Protein AF-A0A8J5CL96-F1 (afdb_monomer_lite)

Secondary structure (DSSP, 8-state):
------HHHHHHHHHHHHHHH-TT----SHHHHHHHHHHTT---GGGSPPPHHHHHHHHHHHHHHHHHHHTTTSSS--PPPPP-

Radius of gyration: 15.95 Å; chains: 1; bounding box: 32×26×48 Å

pLDDT: mean 90.33, std 10.58, range [42.25, 98.06]

Organism: Chionoecetes opilio (NCBI:txid41210)

Foldseek 3Di:
DLPPCDPVNLQVLQQVQLCVLPVPDPDSHQVVSQCCCVPPVVDDPVSGGDHSVVSSVVVSVVSLVVQVVVCVPPDPDDGDDDDD

Sequence (84 aa):
MPSDVSEESMSLLERFVVLMYDRTSDTMEVNDARKQLFAHKSRALENIPPTQAALQQHIKRASLQGNYWNQTLVLNPELPIPSD

Structure (mmCIF, N/CA/C/O backbone):
data_AF-A0A8J5CL96-F1
#
_entry.id   AF-A0A8J5CL96-F1
#
loop_
_atom_site.group_PDB
_atom_site.id
_atom_site.type_symbol
_atom_site.label_atom_id
_atom_site.label_alt_id
_atom_site.label_comp_id
_atom_site.label_asym_id
_atom_site.label_entity_id
_atom_site.label_seq_id
_atom_site.pdbx_PDB_ins_code
_atom_site.Cartn_x
_atom_site.Cartn_y
_atom_site.Cartn_z
_atom_site.occupancy
_atom_site.B_iso_or_equiv
_atom_site.auth_seq_id
_atom_site.auth_comp_id
_atom_site.auth_asym_id
_atom_site.auth_atom_id
_atom_site.pdbx_PDB_model_num
ATOM 1 N N . MET A 1 1 ? 14.770 -4.438 -11.934 1.00 42.25 1 MET A N 1
ATOM 2 C CA . MET A 1 1 ? 14.635 -5.053 -10.594 1.00 42.25 1 MET A CA 1
ATOM 3 C C . MET A 1 1 ? 13.444 -4.408 -9.913 1.00 42.25 1 MET A C 1
ATOM 5 O O . MET A 1 1 ? 13.294 -3.208 -10.136 1.00 42.25 1 MET A O 1
ATOM 9 N N . PRO A 1 2 ? 12.600 -5.102 -9.124 1.00 50.41 2 PRO A N 1
ATOM 10 C CA . PRO A 1 2 ? 11.808 -4.363 -8.157 1.00 50.41 2 PRO A CA 1
ATOM 11 C C . PRO A 1 2 ? 12.850 -3.727 -7.239 1.00 50.41 2 PRO A C 1
ATOM 13 O O . PRO A 1 2 ? 13.539 -4.420 -6.501 1.00 50.41 2 PRO A O 1
ATOM 16 N N . SER A 1 3 ? 13.109 -2.435 -7.420 1.00 56.62 3 SER A N 1
ATOM 17 C CA . SER A 1 3 ? 13.912 -1.687 -6.467 1.00 56.62 3 SER A CA 1
ATOM 18 C C . SER A 1 3 ? 13.206 -1.867 -5.137 1.00 56.62 3 SER A C 1
ATOM 20 O O . SER A 1 3 ? 12.026 -1.504 -5.051 1.00 56.62 3 SER A O 1
ATOM 22 N N . ASP A 1 4 ? 13.875 -2.491 -4.169 1.00 70.50 4 ASP A N 1
ATOM 23 C CA . ASP A 1 4 ? 13.366 -2.604 -2.810 1.00 70.50 4 ASP A CA 1
ATOM 24 C C . ASP A 1 4 ? 12.790 -1.245 -2.421 1.00 70.50 4 ASP A C 1
ATOM 26 O O . ASP A 1 4 ? 13.463 -0.213 -2.513 1.00 70.50 4 ASP A O 1
ATOM 30 N N . VAL A 1 5 ? 11.487 -1.226 -2.137 1.00 78.06 5 VAL A N 1
ATOM 31 C CA . VAL A 1 5 ? 10.798 -0.001 -1.740 1.00 78.06 5 VAL A CA 1
ATOM 32 C C . VAL A 1 5 ? 11.514 0.467 -0.487 1.00 78.06 5 VAL A C 1
ATOM 34 O O . VAL A 1 5 ? 11.545 -0.272 0.496 1.00 78.06 5 VAL A O 1
ATOM 37 N N . SER A 1 6 ? 12.130 1.650 -0.538 1.00 89.69 6 SER A N 1
ATOM 38 C CA . SER A 1 6 ? 12.872 2.149 0.617 1.00 89.69 6 SER A CA 1
ATOM 39 C C . SER A 1 6 ? 11.949 2.212 1.830 1.00 89.69 6 SER A C 1
ATOM 41 O O . SER A 1 6 ? 10.753 2.479 1.691 1.00 89.69 6 SER A O 1
ATOM 43 N N . GLU A 1 7 ? 12.494 1.994 3.024 1.00 88.94 7 GLU A N 1
ATOM 44 C CA . GLU A 1 7 ? 11.711 2.076 4.264 1.00 88.94 7 GLU A CA 1
ATOM 45 C C . GLU A 1 7 ? 11.007 3.437 4.397 1.00 88.94 7 GLU A C 1
ATOM 47 O O . GLU A 1 7 ? 9.851 3.507 4.810 1.00 88.94 7 GLU A O 1
ATOM 52 N N . GLU A 1 8 ? 11.658 4.511 3.941 1.00 92.81 8 GLU A N 1
ATOM 53 C CA . GLU A 1 8 ? 11.066 5.849 3.856 1.00 92.81 8 GLU A CA 1
ATOM 54 C C . GLU A 1 8 ? 9.848 5.886 2.918 1.00 92.81 8 GLU A C 1
ATOM 56 O O . GLU A 1 8 ? 8.781 6.367 3.303 1.00 92.81 8 GLU A O 1
ATOM 61 N N . SER A 1 9 ? 9.968 5.325 1.708 1.00 92.69 9 SER A N 1
ATOM 62 C CA . SER A 1 9 ? 8.851 5.242 0.759 1.00 92.69 9 SER A CA 1
ATOM 63 C C . SER A 1 9 ? 7.712 4.397 1.321 1.00 92.69 9 SER A C 1
ATOM 65 O O . SER A 1 9 ? 6.546 4.755 1.166 1.00 92.69 9 SER A O 1
ATOM 67 N N . MET A 1 10 ? 8.035 3.295 2.002 1.00 92.75 10 MET A N 1
ATOM 68 C CA . MET A 1 10 ? 7.048 2.436 2.646 1.00 92.75 10 MET A CA 1
ATOM 69 C C . MET A 1 10 ? 6.283 3.202 3.730 1.00 92.75 10 MET A C 1
ATOM 71 O O . MET A 1 10 ? 5.058 3.180 3.719 1.00 92.75 10 MET A O 1
ATOM 75 N N . SER A 1 11 ? 6.977 3.943 4.597 1.00 94.75 11 SER A N 1
ATOM 76 C CA . SER A 1 11 ? 6.358 4.768 5.644 1.00 94.75 11 SER A CA 1
ATOM 77 C C . SER A 1 11 ? 5.410 5.830 5.069 1.00 94.75 11 SER A C 1
ATOM 79 O O . SER A 1 11 ? 4.272 5.984 5.523 1.00 94.75 11 SER A O 1
ATOM 81 N N . LEU A 1 12 ? 5.824 6.511 3.995 1.00 96.50 12 LEU A N 1
ATOM 82 C CA . LEU A 1 12 ? 4.976 7.480 3.294 1.00 96.50 12 LEU A CA 1
ATOM 83 C C . LEU A 1 12 ? 3.736 6.823 2.668 1.00 96.50 12 LEU A C 1
ATOM 85 O O . LEU A 1 12 ? 2.635 7.375 2.743 1.00 96.50 12 LEU A O 1
ATOM 89 N N . LEU A 1 13 ? 3.898 5.640 2.073 1.00 96.56 13 LEU A N 1
ATOM 9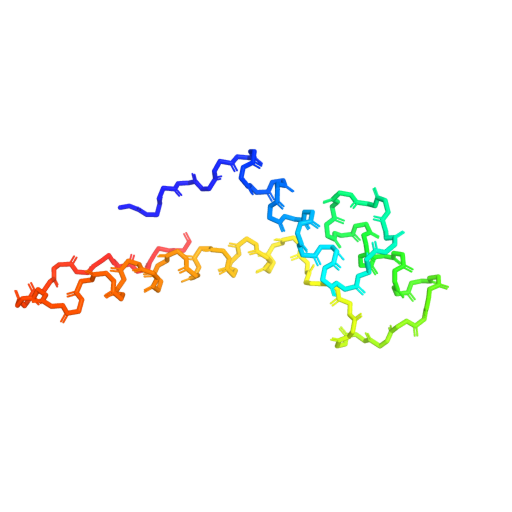0 C CA . LEU A 1 13 ? 2.800 4.875 1.482 1.00 96.56 13 LEU A CA 1
ATOM 91 C C . LEU A 1 13 ? 1.838 4.335 2.548 1.00 96.56 13 LEU A C 1
ATOM 93 O O . LEU A 1 13 ? 0.626 4.378 2.335 1.00 96.56 13 LEU A O 1
ATOM 97 N N . GLU A 1 14 ? 2.338 3.885 3.701 1.00 97.06 14 GLU A N 1
ATOM 98 C CA . GLU A 1 14 ? 1.498 3.510 4.844 1.00 97.06 14 GLU A CA 1
ATOM 99 C C . GLU A 1 14 ? 0.646 4.693 5.296 1.00 97.06 14 GLU A C 1
ATOM 101 O O . GLU A 1 14 ? -0.583 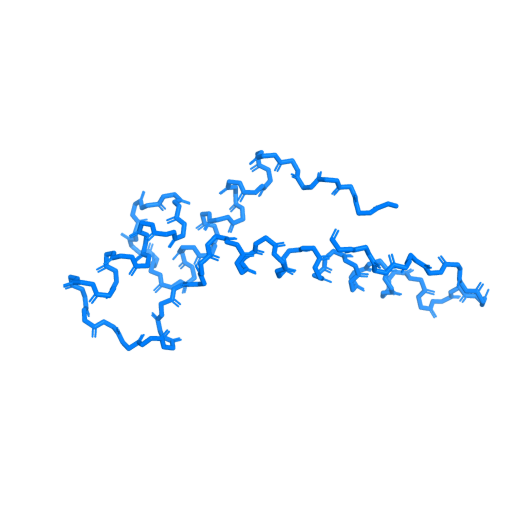4.580 5.352 1.00 97.06 14 GLU A O 1
ATOM 106 N N . ARG A 1 15 ? 1.269 5.859 5.505 1.00 97.69 15 ARG A N 1
ATOM 107 C CA . ARG A 1 15 ? 0.554 7.074 5.902 1.00 97.69 15 ARG A CA 1
ATOM 108 C C . ARG A 1 15 ? -0.504 7.478 4.879 1.00 97.69 15 ARG A C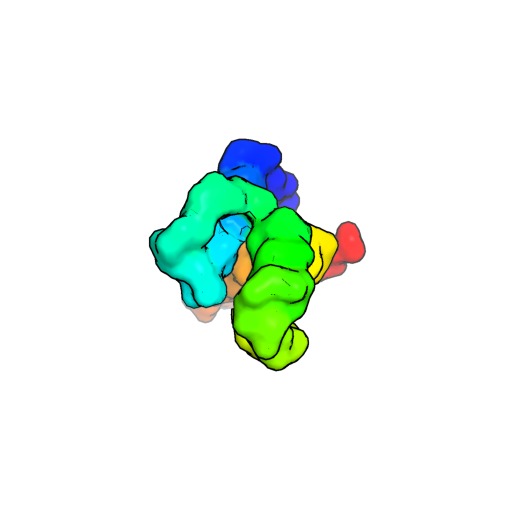 1
ATOM 110 O O . ARG A 1 15 ? -1.625 7.829 5.254 1.00 97.69 15 ARG A O 1
ATOM 117 N N . PHE A 1 16 ? -0.176 7.407 3.592 1.00 97.94 16 PHE A N 1
ATOM 118 C CA . PHE A 1 16 ? -1.133 7.665 2.520 1.00 97.94 16 PHE A CA 1
ATOM 119 C C . PHE A 1 16 ? -2.347 6.730 2.616 1.00 97.94 16 PHE A C 1
ATOM 121 O O . PHE A 1 16 ? -3.488 7.197 2.588 1.00 97.94 16 PHE A O 1
ATOM 128 N N . VAL A 1 17 ? -2.122 5.425 2.795 1.00 97.81 17 VAL A N 1
ATOM 129 C CA . VAL A 1 17 ? -3.200 4.436 2.921 1.00 97.81 17 VAL A CA 1
ATOM 130 C C . VAL A 1 17 ? -4.043 4.683 4.165 1.00 97.81 17 VAL A C 1
ATOM 132 O O . VAL A 1 17 ? -5.266 4.656 4.059 1.00 97.81 17 VAL A O 1
ATOM 135 N N . VAL A 1 18 ? -3.441 4.991 5.317 1.00 98.06 18 VAL A N 1
ATOM 136 C CA . VAL A 1 18 ? -4.188 5.373 6.527 1.00 98.06 18 VAL A CA 1
ATOM 137 C C . VAL A 1 18 ? -5.170 6.507 6.223 1.00 98.06 18 VAL A C 1
ATOM 139 O O . VAL A 1 18 ? -6.363 6.385 6.506 1.00 98.06 18 VAL A O 1
ATOM 142 N N . LEU A 1 19 ? -4.692 7.579 5.588 1.00 97.94 19 LEU A N 1
ATOM 143 C CA . LEU A 1 19 ? -5.502 8.757 5.276 1.00 97.94 19 LEU A CA 1
ATOM 144 C C . LEU A 1 19 ? -6.616 8.485 4.256 1.00 97.94 19 LEU A C 1
ATOM 146 O O . LEU A 1 19 ? -7.636 9.177 4.281 1.00 97.94 19 LEU A O 1
ATOM 150 N N . MET A 1 20 ? -6.472 7.476 3.389 1.00 97.19 20 MET A N 1
ATOM 151 C CA . MET A 1 20 ? -7.560 7.058 2.495 1.00 97.19 20 MET A CA 1
ATOM 152 C C . MET A 1 20 ? -8.756 6.487 3.264 1.00 97.19 20 MET A C 1
ATOM 154 O O . MET A 1 20 ? -9.899 6.730 2.879 1.00 97.19 20 MET A O 1
ATOM 158 N N . TYR A 1 21 ? -8.507 5.747 4.347 1.00 96.12 21 TYR A N 1
ATOM 159 C CA . TYR A 1 21 ? -9.566 5.144 5.158 1.00 96.12 21 TYR A CA 1
ATOM 160 C C . TYR A 1 21 ? -10.042 6.086 6.268 1.00 96.12 21 TYR A C 1
ATOM 162 O O . TYR A 1 21 ? -11.228 6.098 6.604 1.00 96.12 21 TYR A O 1
ATOM 170 N N . ASP A 1 22 ? -9.157 6.901 6.835 1.00 95.75 22 ASP A N 1
ATOM 171 C CA . ASP A 1 22 ? -9.478 7.806 7.932 1.00 95.75 22 ASP A CA 1
ATOM 172 C C . ASP A 1 22 ? -8.655 9.097 7.853 1.00 95.75 22 ASP A C 1
ATOM 174 O O . ASP A 1 22 ? -7.561 9.205 8.404 1.00 95.75 22 ASP A O 1
ATOM 178 N N . ARG A 1 23 ? -9.209 10.110 7.173 1.00 96.06 23 ARG A N 1
ATOM 179 C CA . ARG A 1 23 ? -8.552 11.414 6.957 1.00 96.06 23 ARG A CA 1
ATOM 180 C C . ARG A 1 23 ? -8.225 12.171 8.243 1.00 96.06 23 ARG A C 1
ATOM 182 O O . ARG A 1 23 ? -7.393 13.068 8.209 1.00 96.06 23 ARG A O 1
ATOM 189 N N . THR A 1 24 ? -8.893 11.843 9.347 1.00 95.56 24 THR A N 1
ATOM 190 C CA . THR A 1 24 ? -8.660 12.461 10.659 1.00 95.56 24 THR A CA 1
ATOM 191 C C . THR A 1 24 ? -7.750 11.614 11.546 1.00 95.56 24 THR A C 1
ATOM 193 O O . THR A 1 24 ? -7.667 11.878 12.739 1.00 95.56 24 THR A O 1
ATOM 196 N N . SER A 1 25 ? -7.160 10.535 11.024 1.00 95.44 25 SER A N 1
ATOM 197 C CA . SER A 1 25 ? -6.262 9.692 11.807 1.00 95.44 25 SER A CA 1
ATOM 198 C C . SER A 1 25 ? -4.888 10.340 11.931 1.00 95.44 25 SER A C 1
ATOM 200 O O . SER A 1 25 ? -4.298 10.759 10.931 1.00 95.44 25 SER A O 1
ATOM 202 N N . ASP A 1 26 ? -4.344 10.322 13.143 1.00 95.38 26 ASP A N 1
ATOM 203 C CA . ASP A 1 26 ? -2.958 10.705 13.430 1.00 95.38 26 ASP A CA 1
ATOM 204 C C . ASP A 1 26 ? -1.989 9.517 13.322 1.00 95.38 26 ASP A C 1
ATOM 206 O O . ASP A 1 26 ? -0.784 9.671 13.502 1.00 95.38 26 ASP A O 1
ATOM 210 N N . THR A 1 27 ? -2.497 8.317 13.020 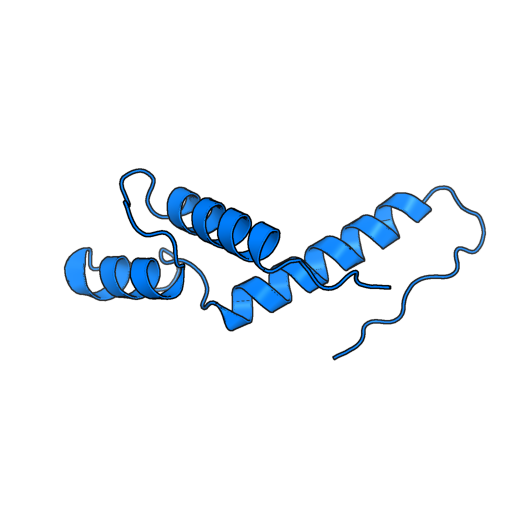1.00 96.44 27 THR A N 1
ATOM 211 C CA . THR A 1 27 ? -1.651 7.126 12.882 1.00 96.44 27 THR A CA 1
ATOM 212 C C . THR A 1 27 ? -0.808 7.184 11.608 1.00 96.44 27 THR A C 1
ATOM 214 O O . THR A 1 27 ? -1.252 7.652 10.553 1.00 96.44 27 THR A O 1
ATOM 217 N N . MET A 1 28 ? 0.428 6.702 11.719 1.00 96.31 28 MET A N 1
ATOM 218 C CA . MET A 1 28 ? 1.344 6.565 10.586 1.00 96.31 28 MET A CA 1
ATOM 219 C C . MET A 1 28 ? 1.291 5.164 9.974 1.00 96.31 28 MET A C 1
ATOM 221 O O . MET A 1 28 ? 1.496 5.022 8.774 1.00 96.31 28 MET A O 1
ATOM 225 N N . GLU A 1 29 ? 0.959 4.156 10.783 1.00 97.25 29 GLU A N 1
ATOM 226 C CA . GLU A 1 29 ? 1.028 2.746 10.407 1.00 97.25 29 GLU A CA 1
ATOM 227 C C . GLU A 1 29 ? -0.353 2.154 10.111 1.00 97.25 29 GLU A C 1
ATOM 229 O O . GLU A 1 29 ? -1.335 2.385 10.831 1.00 97.25 29 GLU A O 1
ATOM 234 N N . VAL A 1 30 ? -0.437 1.317 9.074 1.00 97.62 30 VAL A N 1
ATOM 235 C CA . VAL A 1 30 ? -1.725 0.744 8.644 1.00 97.62 30 VAL A CA 1
ATOM 236 C C . VAL A 1 30 ? -2.308 -0.248 9.645 1.00 97.62 30 VAL A C 1
ATOM 238 O O . VAL A 1 30 ? -3.530 -0.340 9.769 1.00 97.62 30 VAL A O 1
ATOM 241 N N . ASN A 1 31 ? -1.468 -0.968 10.392 1.00 97.88 31 ASN A N 1
ATOM 242 C CA . ASN A 1 31 ? -1.930 -1.925 11.400 1.00 97.88 31 ASN A CA 1
ATOM 243 C C . ASN A 1 31 ? -2.579 -1.212 12.598 1.00 97.88 31 ASN A C 1
ATOM 245 O O . ASN A 1 31 ? -3.626 -1.656 13.081 1.00 97.88 31 ASN A O 1
ATOM 249 N N . ASP A 1 32 ? -2.015 -0.081 13.026 1.00 97.56 32 ASP A N 1
ATOM 250 C CA . ASP A 1 32 ? -2.582 0.745 14.092 1.00 97.56 32 ASP A CA 1
ATOM 251 C C . ASP A 1 32 ? -3.904 1.378 13.664 1.00 97.56 32 ASP A C 1
ATOM 253 O O . ASP A 1 32 ? -4.904 1.265 14.383 1.00 97.56 32 ASP A O 1
ATOM 257 N N . ALA A 1 33 ? -3.960 1.949 12.456 1.00 97.38 33 ALA A N 1
ATOM 258 C CA . ALA A 1 33 ? -5.209 2.438 11.876 1.00 97.38 33 ALA A CA 1
ATOM 259 C C . ALA A 1 33 ? -6.265 1.329 11.801 1.00 97.38 33 ALA A C 1
ATOM 261 O O . ALA A 1 33 ? -7.416 1.530 12.194 1.00 97.38 33 ALA A O 1
ATOM 262 N N . ARG A 1 34 ? -5.879 0.130 11.343 1.00 97.06 34 ARG A N 1
ATOM 263 C CA . ARG A 1 34 ? -6.771 -1.032 11.244 1.00 97.06 34 ARG A CA 1
ATOM 264 C C . ARG A 1 34 ? -7.344 -1.405 12.610 1.00 97.06 34 ARG A C 1
ATOM 266 O O . ARG A 1 34 ? -8.556 -1.581 12.727 1.00 97.06 34 ARG A O 1
ATOM 273 N N . LYS A 1 35 ? -6.503 -1.471 13.647 1.00 95.81 35 LYS A N 1
ATOM 274 C CA . LYS A 1 35 ? -6.921 -1.749 15.029 1.00 95.81 35 LYS A CA 1
ATOM 275 C C . LYS A 1 35 ? -7.877 -0.679 15.555 1.00 95.81 35 LYS A C 1
ATOM 277 O O . LYS A 1 35 ? -8.909 -1.023 16.127 1.00 95.81 35 LYS A O 1
ATOM 282 N N . GLN A 1 36 ? -7.569 0.603 15.360 1.00 95.75 36 GLN A N 1
ATOM 283 C CA . GLN A 1 36 ? -8.428 1.701 15.812 1.00 95.75 36 GLN A CA 1
ATOM 284 C C . GLN A 1 36 ? -9.791 1.686 15.113 1.00 95.75 36 GLN A C 1
ATOM 286 O O . GLN A 1 36 ? -10.826 1.755 15.776 1.00 95.75 36 GLN A O 1
ATOM 291 N N . LEU A 1 37 ? -9.802 1.548 13.787 1.00 96.00 37 LEU A N 1
ATOM 292 C CA . LEU A 1 37 ? -11.027 1.567 12.992 1.00 96.00 37 LEU A CA 1
ATOM 293 C C . LEU A 1 37 ? -11.933 0.370 13.294 1.00 96.00 37 LEU A C 1
ATOM 295 O O . LEU A 1 37 ? -13.152 0.531 13.354 1.00 96.00 37 LEU A O 1
ATOM 299 N N . PHE A 1 38 ? -11.339 -0.800 13.525 1.00 94.88 38 PHE A N 1
ATOM 300 C CA . PHE A 1 38 ? -12.072 -1.999 13.908 1.00 94.88 38 PHE A CA 1
ATOM 301 C C . PHE A 1 38 ? -12.609 -1.906 15.343 1.00 94.88 38 PHE A C 1
ATOM 303 O O . PHE A 1 38 ? -13.806 -2.058 15.560 1.00 94.88 38 PHE A O 1
ATOM 310 N N . ALA A 1 39 ? -11.744 -1.621 16.322 1.00 93.25 39 ALA A N 1
ATOM 311 C CA . ALA A 1 39 ? -12.099 -1.731 17.738 1.00 93.25 39 ALA A CA 1
ATOM 312 C C . ALA A 1 39 ? -12.857 -0.517 18.299 1.00 93.25 39 ALA A C 1
ATOM 314 O O . ALA A 1 39 ? -13.676 -0.683 19.196 1.00 93.25 39 ALA A O 1
ATOM 315 N N . HIS A 1 40 ? -12.585 0.696 17.805 1.00 89.81 40 HIS A N 1
ATOM 316 C CA . HIS A 1 40 ? -13.131 1.934 18.387 1.00 89.81 40 HIS A CA 1
ATOM 317 C C . HIS A 1 40 ? -14.185 2.599 17.504 1.00 89.81 40 HIS A C 1
ATOM 319 O O . HIS A 1 40 ? -15.080 3.265 18.014 1.00 89.81 40 HIS A O 1
ATOM 325 N N . LYS A 1 41 ? -14.079 2.443 16.179 1.00 89.75 41 LYS A N 1
ATOM 326 C CA . LYS A 1 41 ? -15.024 3.035 15.218 1.00 89.75 41 LYS A CA 1
ATOM 327 C C . LYS A 1 41 ? -16.004 2.010 14.630 1.00 89.75 41 LYS A C 1
ATOM 329 O O . LYS A 1 41 ? -16.804 2.389 13.778 1.00 89.75 41 LYS A O 1
ATOM 334 N N . SER A 1 42 ? -15.938 0.744 15.066 1.00 90.44 42 SER A N 1
ATOM 335 C CA . SER A 1 42 ? -16.809 -0.372 14.654 1.00 90.44 42 SER A CA 1
ATOM 336 C C . SER A 1 42 ? -17.026 -0.464 13.141 1.00 90.44 42 SER A C 1
ATOM 338 O O . SER A 1 42 ? -18.131 -0.739 12.671 1.00 90.44 42 SER A O 1
ATOM 340 N N . ARG A 1 43 ? -15.977 -0.187 12.356 1.00 91.50 43 ARG A N 1
ATOM 341 C CA . ARG A 1 43 ? -16.062 -0.258 10.897 1.00 91.50 43 ARG A CA 1
ATOM 342 C C . ARG A 1 43 ? -16.073 -1.707 10.427 1.00 91.50 43 ARG A C 1
ATOM 344 O O . ARG A 1 43 ? -15.357 -2.551 10.963 1.00 91.50 43 ARG A O 1
ATOM 351 N N . ALA A 1 44 ? -16.854 -1.963 9.380 1.00 93.00 44 ALA A N 1
ATOM 352 C CA . ALA A 1 44 ? -16.864 -3.248 8.695 1.00 93.00 44 ALA A CA 1
ATOM 353 C C . ALA A 1 44 ? -15.480 -3.569 8.089 1.00 93.00 44 ALA A C 1
ATOM 355 O O . ALA A 1 44 ? -14.698 -2.658 7.800 1.00 93.00 44 ALA A O 1
ATOM 356 N N . LEU A 1 45 ? -15.166 -4.857 7.912 1.00 90.19 45 LEU A N 1
ATOM 357 C CA . LEU A 1 45 ? -13.831 -5.326 7.504 1.00 90.19 45 LEU A CA 1
ATOM 358 C C . LEU A 1 45 ? -13.410 -4.833 6.110 1.00 90.19 45 LEU A C 1
ATOM 360 O O . LEU A 1 45 ? -12.219 -4.692 5.839 1.00 90.19 45 LEU A O 1
ATOM 364 N N . GLU A 1 46 ? -14.375 -4.560 5.241 1.00 90.69 46 GLU A N 1
ATOM 365 C CA . GLU A 1 46 ? -14.187 -3.959 3.922 1.00 90.69 46 GLU A CA 1
ATOM 366 C C . GLU A 1 46 ? -13.855 -2.457 3.982 1.00 90.69 46 GLU A C 1
ATOM 368 O O . GLU A 1 46 ? -13.344 -1.898 3.018 1.00 90.69 46 GLU A O 1
ATOM 373 N N . ASN A 1 47 ? -14.099 -1.807 5.126 1.00 94.56 47 ASN A N 1
ATOM 374 C CA . ASN A 1 47 ? -13.941 -0.364 5.342 1.00 94.56 47 ASN A CA 1
ATOM 375 C C . ASN A 1 47 ? -12.774 -0.020 6.287 1.00 94.56 47 ASN A C 1
ATOM 377 O O . ASN A 1 47 ? -12.758 1.049 6.914 1.00 94.56 47 ASN A O 1
ATOM 381 N N . ILE A 1 48 ? -11.794 -0.921 6.388 1.00 96.44 48 ILE A N 1
ATOM 382 C CA . ILE A 1 48 ? -10.555 -0.753 7.155 1.00 96.44 48 ILE A CA 1
ATOM 383 C C . ILE A 1 48 ? -9.332 -1.006 6.259 1.00 96.44 48 ILE A C 1
ATOM 385 O O . ILE A 1 48 ? -9.416 -1.805 5.325 1.00 96.44 48 ILE A O 1
ATOM 389 N N . PRO A 1 49 ? -8.188 -0.352 6.530 1.00 97.12 49 PRO A N 1
ATOM 390 C CA . PRO A 1 49 ? -7.001 -0.460 5.688 1.00 97.12 49 PRO A CA 1
ATOM 391 C C . PRO A 1 49 ? -6.451 -1.893 5.646 1.00 97.12 49 PRO A C 1
ATOM 393 O O . PRO A 1 49 ? -6.684 -2.661 6.588 1.00 97.12 49 PRO A O 1
ATOM 396 N N . PRO A 1 50 ? -5.715 -2.273 4.582 1.00 97.38 50 PRO A N 1
ATOM 397 C CA . PRO A 1 50 ? -5.060 -3.577 4.489 1.00 97.38 50 PRO A CA 1
ATOM 398 C C . PRO A 1 50 ? -4.085 -3.802 5.653 1.00 97.38 50 PRO A C 1
ATOM 400 O O . PRO A 1 50 ? -3.669 -2.863 6.329 1.00 97.38 50 PRO A O 1
ATOM 403 N N . THR A 1 51 ? -3.692 -5.055 5.881 1.00 96.56 51 THR A N 1
ATOM 404 C CA . THR A 1 51 ? -2.551 -5.339 6.762 1.00 96.56 51 THR A CA 1
ATOM 405 C C . THR A 1 51 ? -1.259 -4.835 6.122 1.00 96.56 51 THR A C 1
ATOM 407 O O . THR A 1 51 ? -1.173 -4.727 4.896 1.00 96.56 51 THR A O 1
ATOM 410 N N . GLN A 1 52 ? -0.229 -4.589 6.930 1.00 95.56 52 GLN A N 1
ATOM 411 C CA . GLN A 1 52 ? 1.084 -4.175 6.424 1.00 95.56 52 GLN A CA 1
ATOM 412 C C . GLN A 1 52 ? 1.638 -5.138 5.359 1.00 95.56 52 GLN A C 1
ATOM 414 O O . GLN A 1 52 ? 2.053 -4.702 4.288 1.00 95.56 52 GLN A O 1
ATOM 419 N N . ALA A 1 53 ? 1.570 -6.451 5.599 1.00 94.31 53 ALA A N 1
ATOM 420 C CA . ALA A 1 53 ? 2.028 -7.453 4.635 1.00 94.31 53 ALA A CA 1
ATOM 421 C C . ALA A 1 53 ? 1.243 -7.395 3.310 1.00 94.31 53 ALA A C 1
ATOM 423 O O . ALA A 1 53 ? 1.825 -7.480 2.229 1.00 94.31 53 ALA A O 1
ATOM 424 N N . ALA A 1 54 ? -0.080 -7.203 3.373 1.00 95.56 54 ALA A N 1
ATOM 425 C CA . ALA A 1 54 ? -0.896 -7.047 2.171 1.00 95.56 54 ALA A CA 1
ATOM 426 C C . ALA A 1 54 ? -0.556 -5.751 1.418 1.00 95.56 54 ALA A C 1
ATOM 428 O O . ALA A 1 54 ? -0.480 -5.756 0.188 1.00 95.56 54 ALA A O 1
ATOM 429 N N . LEU A 1 55 ? -0.297 -4.658 2.143 1.00 95.75 55 LEU A N 1
ATOM 430 C CA . LEU A 1 55 ? 0.133 -3.395 1.553 1.00 95.75 55 LEU A CA 1
ATOM 431 C C . LEU A 1 55 ? 1.485 -3.532 0.842 1.00 95.75 55 LEU A C 1
ATOM 433 O O . LEU A 1 55 ? 1.599 -3.119 -0.309 1.00 95.75 55 LEU A O 1
ATOM 437 N N . GLN A 1 56 ? 2.475 -4.173 1.466 1.00 93.19 56 GLN A N 1
ATOM 438 C CA . GLN A 1 56 ? 3.774 -4.438 0.837 1.00 93.19 56 GLN A CA 1
ATOM 439 C C . GLN A 1 56 ? 3.610 -5.173 -0.499 1.00 93.19 56 GLN A C 1
ATOM 441 O O .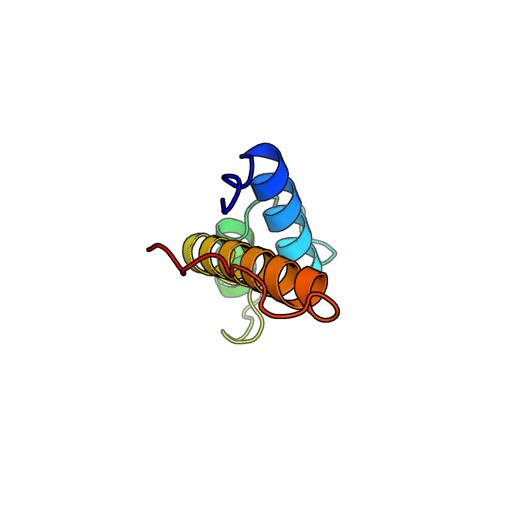 GLN A 1 56 ? 4.170 -4.765 -1.518 1.00 93.19 56 GLN A O 1
ATOM 446 N N . GLN A 1 57 ? 2.776 -6.214 -0.527 1.00 92.31 57 GLN A N 1
ATOM 447 C CA . GLN A 1 57 ? 2.501 -6.969 -1.750 1.00 92.31 57 GLN A CA 1
ATOM 448 C C . GLN A 1 57 ? 1.744 -6.139 -2.799 1.00 92.31 57 GLN A C 1
ATOM 450 O O . GLN A 1 57 ? 2.011 -6.248 -3.997 1.00 92.31 57 GLN A O 1
ATOM 455 N N . HIS A 1 58 ? 0.827 -5.262 -2.382 1.00 93.56 58 HIS A N 1
ATOM 456 C CA . HIS A 1 58 ? 0.169 -4.326 -3.295 1.00 93.56 58 HIS A CA 1
ATOM 457 C C . HIS A 1 58 ? 1.144 -3.332 -3.922 1.00 93.56 58 HIS A C 1
ATOM 459 O O . HIS A 1 58 ? 1.044 -3.087 -5.123 1.00 93.56 58 HIS A O 1
ATOM 465 N N . ILE A 1 59 ? 2.100 -2.809 -3.154 1.00 92.38 59 ILE A N 1
ATOM 466 C CA . ILE A 1 59 ? 3.115 -1.879 -3.660 1.00 92.38 59 ILE A CA 1
ATOM 467 C C . ILE A 1 59 ? 4.045 -2.592 -4.647 1.00 92.38 59 ILE A C 1
ATOM 469 O O . ILE A 1 59 ? 4.247 -2.088 -5.753 1.00 92.38 59 ILE A O 1
ATOM 473 N N . LYS A 1 60 ? 4.541 -3.793 -4.305 1.00 88.75 60 LYS A N 1
ATOM 474 C CA . LYS A 1 60 ? 5.339 -4.630 -5.221 1.00 88.75 60 LYS A CA 1
ATOM 475 C C . LYS A 1 60 ? 4.606 -4.846 -6.549 1.00 88.75 60 LYS A C 1
ATOM 477 O O . LYS A 1 60 ? 5.161 -4.598 -7.619 1.00 88.75 60 LYS A O 1
ATOM 482 N N . ARG A 1 61 ? 3.327 -5.234 -6.483 1.00 91.25 61 ARG A N 1
ATOM 483 C CA . ARG A 1 61 ? 2.487 -5.447 -7.669 1.00 91.25 61 ARG A CA 1
ATOM 484 C C . ARG A 1 61 ? 2.281 -4.166 -8.477 1.00 91.25 61 ARG A C 1
ATOM 486 O O . ARG A 1 61 ? 2.401 -4.211 -9.697 1.00 91.25 61 ARG A O 1
ATOM 493 N N . ALA A 1 62 ? 1.973 -3.043 -7.830 1.00 91.81 62 ALA A N 1
ATOM 494 C CA . ALA A 1 62 ? 1.759 -1.765 -8.509 1.00 91.81 62 ALA A CA 1
ATOM 495 C C . ALA A 1 62 ? 3.034 -1.280 -9.218 1.00 91.81 62 ALA A C 1
ATOM 497 O O . ALA A 1 62 ? 2.972 -0.841 -10.365 1.00 91.81 62 ALA A O 1
ATOM 498 N N . SER A 1 63 ? 4.194 -1.435 -8.574 1.00 88.31 63 SER A N 1
ATOM 499 C CA . SER A 1 63 ? 5.498 -1.142 -9.173 1.00 88.31 63 SER A CA 1
ATOM 500 C C . SER A 1 63 ? 5.754 -2.010 -10.410 1.00 88.31 63 SER A C 1
ATOM 502 O O . SER A 1 63 ? 6.084 -1.491 -11.479 1.00 88.31 63 SER A O 1
ATOM 504 N N . LEU A 1 64 ? 5.519 -3.324 -10.316 1.00 87.94 64 LEU A N 1
ATOM 505 C CA . LEU A 1 64 ? 5.662 -4.242 -11.451 1.00 87.94 64 LEU A CA 1
ATOM 506 C C . LEU A 1 64 ? 4.737 -3.864 -12.618 1.00 87.94 64 LEU A C 1
ATOM 508 O O . LEU A 1 64 ? 5.179 -3.787 -13.763 1.00 87.94 64 LEU A O 1
ATOM 512 N N . GLN A 1 65 ? 3.470 -3.568 -12.325 1.00 90.38 65 GLN A N 1
ATOM 513 C CA . GLN A 1 65 ? 2.502 -3.128 -13.329 1.00 90.38 65 GLN A CA 1
ATOM 514 C C . GLN A 1 65 ? 2.946 -1.832 -14.014 1.00 90.38 65 GLN A C 1
ATOM 516 O O . GLN A 1 65 ? 2.895 -1.751 -15.238 1.00 90.38 65 GLN A O 1
ATOM 521 N N . GLY A 1 66 ? 3.428 -0.842 -13.256 1.00 89.94 66 GLY A N 1
ATOM 522 C CA . GLY A 1 66 ? 3.971 0.397 -13.818 1.00 89.94 66 GLY A CA 1
ATOM 523 C C . GLY A 1 66 ? 5.128 0.147 -14.789 1.00 89.94 66 GLY A C 1
ATOM 524 O O . GLY A 1 66 ? 5.170 0.740 -15.865 1.00 89.94 66 GLY A O 1
ATOM 525 N N . ASN A 1 67 ? 6.018 -0.796 -14.464 1.00 86.12 67 ASN A N 1
ATOM 526 C CA . ASN A 1 67 ? 7.116 -1.195 -15.347 1.00 86.12 67 ASN A CA 1
ATOM 527 C C . ASN A 1 67 ? 6.627 -1.836 -16.652 1.00 86.12 67 ASN A C 1
ATOM 529 O O . ASN A 1 67 ? 7.200 -1.567 -17.706 1.00 86.12 67 ASN A O 1
ATOM 533 N N . TYR A 1 68 ? 5.581 -2.662 -16.600 1.00 89.56 68 TYR A N 1
ATOM 534 C CA . TYR A 1 68 ? 4.978 -3.238 -17.804 1.00 89.56 68 TYR A CA 1
ATOM 535 C C . TYR A 1 68 ? 4.329 -2.161 -18.674 1.00 89.56 68 TYR A C 1
ATOM 537 O O . TYR A 1 68 ? 4.565 -2.116 -19.881 1.00 89.56 68 TYR A O 1
ATOM 545 N N . TRP A 1 69 ? 3.575 -1.243 -18.064 1.00 92.06 69 TRP A N 1
ATOM 546 C CA . TRP A 1 69 ? 2.933 -0.143 -18.785 1.00 92.06 69 TRP A CA 1
ATOM 547 C C . TRP A 1 69 ? 3.946 0.790 -19.458 1.00 92.06 69 TRP A C 1
ATOM 549 O O . TRP A 1 69 ? 3.733 1.208 -20.597 1.00 92.06 69 TRP A O 1
ATOM 559 N N . ASN A 1 70 ? 5.080 1.052 -18.806 1.00 90.81 70 ASN A N 1
ATOM 560 C CA . ASN A 1 70 ? 6.152 1.883 -19.357 1.00 90.81 70 ASN A CA 1
ATOM 561 C C . ASN A 1 70 ? 6.812 1.278 -20.614 1.00 90.81 70 ASN A C 1
ATOM 563 O O . ASN A 1 70 ? 7.445 1.986 -21.390 1.00 90.81 70 ASN A O 1
ATOM 567 N N . GLN A 1 71 ? 6.656 -0.027 -20.835 1.00 91.06 71 GLN A N 1
ATOM 568 C CA . GLN A 1 71 ? 7.265 -0.749 -21.956 1.00 91.06 71 GLN A CA 1
ATOM 569 C C . GLN A 1 71 ? 6.292 -1.023 -23.108 1.00 91.06 71 GLN A C 1
ATOM 571 O O . GLN A 1 71 ? 6.651 -1.687 -24.074 1.00 91.06 71 GLN A O 1
ATOM 576 N N . THR A 1 72 ? 5.070 -0.492 -23.046 1.00 93.06 72 THR A N 1
ATOM 577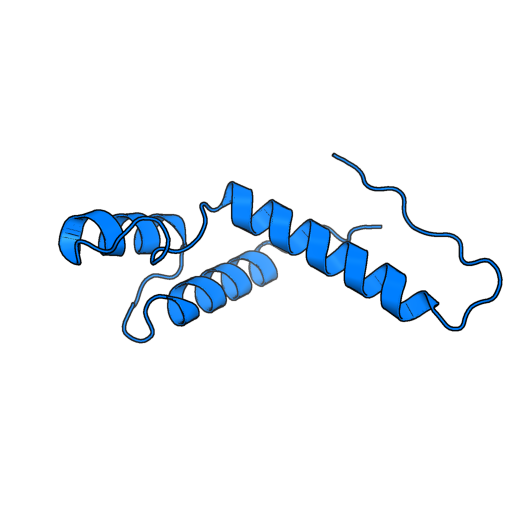 C CA . THR A 1 72 ? 4.001 -0.781 -24.023 1.00 93.06 72 THR A CA 1
ATOM 578 C C . THR A 1 72 ? 4.328 -0.427 -25.471 1.00 93.06 72 THR A C 1
ATOM 580 O O . THR A 1 72 ? 3.777 -1.042 -26.379 1.00 93.06 72 THR A O 1
ATOM 583 N N . LEU A 1 73 ? 5.210 0.548 -25.698 1.00 95.12 73 LEU A N 1
ATOM 584 C CA . LEU A 1 73 ? 5.619 0.978 -27.040 1.00 95.12 73 LEU A CA 1
ATOM 585 C C . LEU A 1 73 ? 6.910 0.305 -27.530 1.00 95.12 73 LEU A C 1
ATOM 587 O O . LEU A 1 73 ? 7.324 0.530 -28.667 1.00 95.12 73 LEU A O 1
ATOM 591 N N . VAL A 1 74 ? 7.562 -0.498 -26.689 1.00 94.12 74 VAL A N 1
ATOM 592 C CA . VAL A 1 74 ? 8.789 -1.213 -27.047 1.00 94.12 74 VAL A CA 1
ATOM 593 C C . VAL A 1 74 ? 8.405 -2.498 -27.773 1.00 94.12 74 VAL A C 1
ATOM 595 O O . VAL A 1 74 ? 7.592 -3.279 -27.286 1.00 94.12 74 VAL A O 1
ATOM 598 N N . LEU A 1 75 ? 8.987 -2.733 -28.949 1.00 92.44 75 LEU A N 1
ATOM 599 C CA . LEU A 1 75 ? 8.812 -3.992 -29.669 1.00 92.44 75 LEU A CA 1
ATOM 600 C C . LEU A 1 75 ? 9.607 -5.097 -28.954 1.00 92.44 75 LEU A C 1
ATOM 602 O O . LEU A 1 75 ? 10.820 -4.975 -28.821 1.00 92.44 75 LEU A O 1
ATOM 606 N N . ASN A 1 76 ? 8.928 -6.169 -28.534 1.00 90.44 76 ASN A N 1
ATOM 607 C CA . ASN A 1 76 ? 9.497 -7.296 -27.775 1.00 90.44 76 ASN A CA 1
ATOM 608 C C . ASN A 1 76 ? 10.262 -6.867 -26.502 1.00 90.44 76 ASN A C 1
ATOM 610 O O . ASN A 1 76 ? 11.468 -7.097 -26.406 1.00 90.44 76 ASN A O 1
ATOM 614 N N . PRO A 1 77 ? 9.584 -6.246 -25.520 1.00 90.12 77 PRO A N 1
ATOM 615 C CA . PRO A 1 77 ? 10.230 -5.802 -24.293 1.00 90.12 77 PRO A CA 1
ATOM 616 C C . PRO A 1 77 ? 10.668 -6.986 -23.423 1.00 90.12 77 PRO A C 1
ATOM 618 O O . PRO A 1 77 ? 9.925 -7.955 -23.250 1.00 90.12 77 PRO A O 1
ATOM 621 N N . GLU A 1 78 ? 11.850 -6.881 -22.816 1.00 88.00 78 GLU A N 1
ATOM 622 C CA . GLU A 1 78 ? 12.282 -7.808 -21.769 1.00 88.00 78 GLU A CA 1
ATOM 623 C C . GLU A 1 78 ? 11.582 -7.455 -20.455 1.00 88.00 78 GLU A C 1
ATOM 625 O O . GLU A 1 78 ? 11.943 -6.516 -19.740 1.00 88.00 78 GLU A O 1
ATOM 630 N N . LEU A 1 79 ? 10.531 -8.209 -20.142 1.00 83.75 79 LEU A N 1
ATOM 631 C CA . LEU A 1 79 ? 9.718 -7.949 -18.966 1.00 83.75 79 LEU A CA 1
ATOM 632 C C . LEU A 1 79 ? 10.343 -8.564 -17.706 1.00 83.75 79 LEU A C 1
ATOM 634 O O . LEU A 1 79 ? 10.767 -9.721 -17.727 1.00 83.75 79 LEU A O 1
ATOM 638 N N . PRO A 1 80 ? 10.347 -7.836 -16.574 1.00 81.69 80 PRO A N 1
ATOM 639 C CA . PRO A 1 80 ? 10.734 -8.420 -15.300 1.00 81.69 80 PRO A CA 1
ATOM 640 C C . PRO A 1 80 ? 9.782 -9.561 -14.917 1.00 81.69 80 PRO A C 1
ATOM 642 O O . PRO A 1 80 ? 8.557 -9.413 -14.976 1.00 81.69 80 PRO A O 1
ATOM 645 N N . ILE A 1 81 ? 10.354 -10.694 -14.508 1.00 79.19 81 ILE A N 1
ATOM 646 C CA . ILE A 1 81 ? 9.616 -11.847 -13.981 1.00 79.19 81 ILE A CA 1
ATOM 647 C C . ILE A 1 81 ? 9.207 -11.527 -12.533 1.00 79.19 81 ILE A C 1
ATOM 649 O O . ILE A 1 81 ? 10.031 -10.981 -11.791 1.00 79.19 81 ILE A O 1
ATOM 653 N N . PRO A 1 82 ? 7.968 -11.837 -12.109 1.00 74.25 82 PRO A N 1
ATOM 654 C CA . PRO A 1 82 ? 7.587 -11.721 -10.706 1.00 74.25 82 PRO A CA 1
ATOM 655 C C . PRO A 1 82 ? 8.509 -12.580 -9.829 1.00 74.25 82 PRO A C 1
ATOM 657 O O . PRO A 1 82 ? 8.666 -13.771 -10.090 1.00 74.25 82 PRO A O 1
ATOM 660 N N . SER A 1 83 ? 9.116 -11.983 -8.804 1.00 69.12 83 SER A N 1
ATOM 661 C CA . SER A 1 83 ? 9.772 -12.724 -7.725 1.00 69.12 83 SER A CA 1
ATOM 662 C C . SER A 1 83 ? 8.838 -12.799 -6.520 1.00 69.12 83 SER A C 1
ATOM 664 O O . SER A 1 83 ? 8.055 -11.869 -6.301 1.00 69.12 83 SER A O 1
ATOM 666 N N . ASP A 1 84 ? 8.955 -13.873 -5.740 1.00 54.44 84 ASP A N 1
ATOM 667 C CA . ASP A 1 84 ? 8.300 -13.987 -4.430 1.00 54.44 84 ASP A CA 1
ATOM 668 C C . ASP A 1 84 ? 8.816 -12.914 -3.437 1.00 54.44 84 ASP A C 1
ATOM 670 O O . ASP A 1 84 ? 10.023 -12.575 -3.490 1.00 54.44 84 ASP A O 1
#